Protein 6MIC (pdb70)

Foldseek 3Di:
DDWDKAADPPPGDIGTDPVVDPDDDDDWDWDDDPRKIKGDKDKDKDAFDADQAWDKDFFDDDPPPWDKDKDKAFDFFFQQQAQWAPPDPPDIGRQAHQFQVRDHDHTFAWDDKDWDWDDDPRMITIWMKTFGDADGAHCDDCCHGRIRTSGNRTMIMMIMMIID

Nearest PDB structures (foldseek):
  6mic-assembly1_A  TM=1.006E+00  e=2.825E-31  Vibrio cholerae O395
  7w65-assembly1_A  TM=9.984E-01  e=8.089E-29  Vibrio cholerae
  4qs4-assembly1_A  TM=6.597E-01  e=7.216E-07  Escherichia coli
  5ax6-assembly1_A  TM=6.374E-01  e=2.912E-07  Escherichia coli
  5ypz-assembly1_A  TM=6.129E-01  e=1.900E-07  Escherichia coli

B-factor: mean 28.66, std 24.0, range [7.14, 141.3]

Secondary structure (DSSP, 8-state):
---EEEEETTTTEEEEE-TTSS----SS--EEETTEEE---EEEEE-PPTTS--EEEEPPP--TT-EEEEEEEEEEE-TTTTSEE---SS--EE---B-TTS-B-SPPPEEEEEEEEEEETTEEEEEEEEEE-SSSS-SSSSEETTEEES-SSEEEEEEEEEE-

Sequence (164 aa):
SCLSVRYDTVGNKTELDLKQIDVVSAKGLSFESDGKTKTPVVSTYETFQDGGRAKTINAIECPTGLNNRFAAVVSSFSTAGQNANFSSESAKDSQGTTQKDGSKGPHALLSGISLNWTLTNKVWDVTASIGIESGILPTSGIDSGSLLRNPKSLSFIAFQWCEN

Radius of gyration: 22.28 Å; Cα contacts (8 Å, |Δi|>4): 374; chains: 1; bou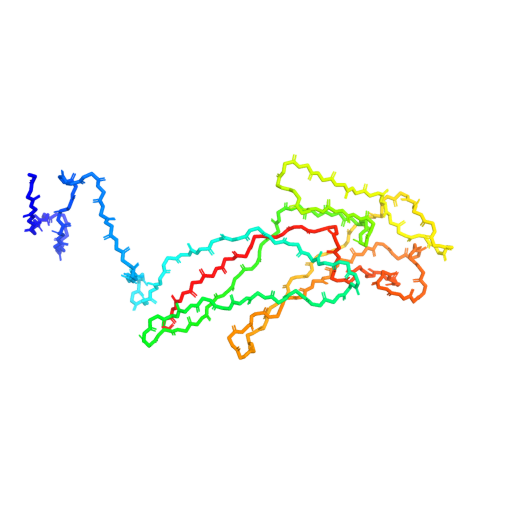nding box: 35×41×67 Å

Structure (mmCIF, N/CA/C/O backbone):
data_6MIC
#
_entry.id   6MIC
#
_cell.length_a   63.290
_cell.length_b   63.290
_cell.length_c   236.291
_cell.angle_alpha   90.00
_cell.angle_beta   90.00
_cell.angle_gamma   120.00
#
_symmetry.space_group_name_H-M   'H 3 2'
#
loop_
_entity.id
_entity.type
_entity.pdbx_description
1 polymer 'Toxin co-regulated pilus biosynthesis protein B'
2 non-polymer (4S)-2-METHYL-2,4-PENTANEDIOL
3 non-polymer GLYCEROL
4 water water
#
loop_
_atom_site.group_PDB
_atom_site.id
_atom_site.type_symbol
_atom_site.label_atom_id
_atom_site.label_alt_id
_atom_site.label_comp_id
_atom_site.label_asym_id
_atom_site.label_entity_id
_atom_site.label_seq_id
_atom_site.pdbx_PDB_ins_code
_atom_site.Cartn_x
_atom_site.Cartn_y
_atom_site.Cartn_z
_atom_site.occupancy
_atom_site.B_iso_or_equiv
_atom_site.auth_seq_id
_atom_site.auth_comp_id
_atom_site.auth_asym_id
_atom_site.auth_atom_id
_atom_site.pdbx_PDB_model_num
ATOM 1 N N . SER A 1 22 ? 43.845 -14.463 -29.597 1.00 84.27 260 SER A N 1
ATOM 2 C CA . SER A 1 22 ? 43.627 -15.374 -28.478 1.00 85.88 260 SER A CA 1
ATOM 3 C C . SER A 1 22 ? 42.770 -16.572 -28.897 1.00 90.27 260 SER A C 1
ATOM 4 O O . SER A 1 22 ? 43.229 -17.715 -28.862 1.00 93.51 260 SER A O 1
ATOM 11 N N . CYS A 1 23 ? 41.522 -16.301 -29.282 1.00 88.24 261 CYS A N 1
ATOM 12 C CA . CYS A 1 23 ? 40.608 -17.333 -29.766 1.00 90.37 261 CYS A CA 1
ATOM 13 C C . CYS A 1 23 ? 40.238 -18.329 -28.670 1.00 89.28 261 CYS A C 1
ATOM 14 O O . CYS A 1 23 ? 40.759 -18.260 -27.552 1.00 89.15 261 CYS A O 1
ATOM 22 N N . LEU A 1 24 ? 39.340 -19.259 -28.989 1.00 82.04 262 LEU A N 1
ATOM 23 C CA . LEU A 1 24 ? 38.836 -20.232 -28.028 1.00 70.77 262 LEU A CA 1
ATOM 24 C C . LEU A 1 24 ? 38.256 -21.405 -28.802 1.00 69.88 262 LEU A C 1
ATOM 25 O O . LEU A 1 24 ? 38.029 -21.322 -30.010 1.00 79.15 262 LEU A O 1
ATOM 41 N N . SER A 1 25 ? 38.001 -22.500 -28.090 1.00 62.99 263 SER A N 1
ATOM 42 C CA . SER A 1 25 ? 37.482 -23.699 -28.733 1.00 65.75 263 SER A CA 1
ATOM 43 C C . SER A 1 25 ? 36.953 -24.661 -27.679 1.00 64.57 263 SER A C 1
ATOM 44 O O . SER A 1 25 ? 37.203 -24.510 -26.480 1.00 65.60 263 SER A O 1
ATOM 52 N N . VAL A 1 26 ? 36.223 -25.666 -28.155 1.00 53.08 264 VAL A N 1
ATOM 53 C CA . VAL A 1 26 ? 35.662 -26.721 -27.318 1.00 52.92 264 VAL A CA 1
ATOM 54 C C . VAL A 1 26 ? 36.561 -27.946 -27.449 1.00 60.70 264 VAL A C 1
ATOM 55 O O . VAL A 1 26 ? 36.576 -28.606 -28.493 1.00 59.69 264 VAL A O 1
ATOM 68 N N . ARG A 1 27 ? 37.308 -28.262 -26.395 1.00 68.29 265 ARG A N 1
ATOM 69 C CA . ARG A 1 27 ? 38.208 -29.405 -26.402 1.00 59.69 265 ARG A CA 1
ATOM 70 C C . ARG A 1 27 ? 37.556 -30.584 -25.680 1.00 63.12 265 ARG A C 1
ATOM 71 O O . ARG A 1 27 ? 36.454 -30.482 -25.137 1.00 65.72 265 ARG A O 1
ATOM 92 N N . TYR A 1 28 ? 38.247 -31.724 -25.683 1.00 71.34 266 TYR A N 1
ATOM 93 C CA . TYR A 1 28 ? 37.731 -32.941 -25.064 1.00 75.54 266 TYR A CA 1
ATOM 94 C C . TYR A 1 28 ? 38.890 -33.765 -24.523 1.00 77.81 266 TYR A C 1
ATOM 95 O O . TYR A 1 28 ? 39.862 -34.010 -25.243 1.00 82.17 266 TYR A O 1
ATOM 113 N N . ASP A 1 29 ? 38.780 -34.197 -23.269 1.00 83.57 267 ASP A N 1
ATOM 114 C CA . ASP A 1 29 ? 39.804 -35.016 -22.637 1.00 94.68 267 ASP A CA 1
ATOM 115 C C . ASP A 1 29 ? 39.340 -36.462 -22.526 1.00 98.26 267 ASP A C 1
ATOM 116 O O . ASP A 1 29 ? 38.159 -36.744 -22.298 1.00 93.37 267 ASP A O 1
ATOM 125 N N . THR A 1 30 ? 40.300 -37.377 -22.682 1.00 99.93 268 THR A N 1
ATOM 126 C CA . THR A 1 30 ? 40.014 -38.805 -22.632 1.00 97.48 268 THR A CA 1
ATOM 127 C C . THR A 1 30 ? 39.738 -39.294 -21.216 1.00 90.91 268 THR A C 1
ATOM 128 O O . THR A 1 30 ? 39.084 -40.329 -21.047 1.00 85.37 268 THR A O 1
ATOM 139 N N . VAL A 1 31 ? 40.219 -38.579 -20.199 1.00 83.67 269 VAL A N 1
ATOM 140 C CA . VAL A 1 31 ? 39.986 -38.962 -18.811 1.00 87.69 269 VAL A CA 1
ATOM 141 C C . VAL A 1 31 ? 38.502 -38.803 -18.513 1.00 94.77 269 VAL A C 1
ATOM 142 O O . VAL A 1 31 ? 38.037 -37.707 -18.180 1.00 91.21 269 VAL A O 1
ATOM 155 N N . GLY A 1 32 ? 37.753 -39.897 -18.632 1.00 109.48 270 GLY A N 1
ATOM 156 C CA . GLY A 1 32 ? 36.318 -39.868 -18.429 1.00 109.36 270 GLY A CA 1
ATOM 157 C C . GLY A 1 32 ? 35.564 -39.804 -19.740 1.00 109.08 270 GLY A C 1
ATOM 158 O O . GLY A 1 32 ? 35.966 -40.431 -20.725 1.00 113.30 270 GLY A O 1
ATOM 162 N N . ASN A 1 33 ? 34.466 -39.059 -19.767 1.00 107.43 271 ASN A N 1
ATOM 163 C CA . ASN A 1 33 ? 33.690 -38.874 -20.987 1.00 111.04 271 ASN A CA 1
ATOM 164 C C . ASN A 1 33 ? 32.930 -37.554 -20.882 1.00 111.30 271 ASN A C 1
ATOM 165 O O . ASN A 1 33 ? 31.701 -37.504 -20.874 1.00 116.20 271 ASN A O 1
ATOM 176 N N . LYS A 1 34 ? 33.676 -36.451 -20.805 1.00 93.11 272 LYS A N 1
ATOM 177 C CA . LYS A 1 34 ? 33.080 -35.136 -20.636 1.00 83.33 272 LYS A CA 1
ATOM 178 C C . LYS A 1 34 ? 33.823 -34.120 -21.494 1.00 62.67 272 LYS A C 1
ATOM 179 O O . LYS A 1 34 ? 35.038 -34.222 -21.690 1.00 56.24 272 LYS A O 1
ATOM 198 N N . THR A 1 35 ? 33.076 -33.157 -22.027 1.00 47.90 273 THR A N 1
ATOM 199 C CA . THR A 1 35 ? 33.623 -32.103 -22.867 1.00 43.35 273 THR A CA 1
ATOM 200 C C . THR A 1 35 ? 33.972 -30.872 -22.031 1.00 38.60 273 THR A C 1
ATOM 201 O O . THR A 1 35 ? 33.597 -30.751 -20.864 1.00 37.84 273 THR A O 1
ATOM 212 N N . GLU A 1 36 ? 34.67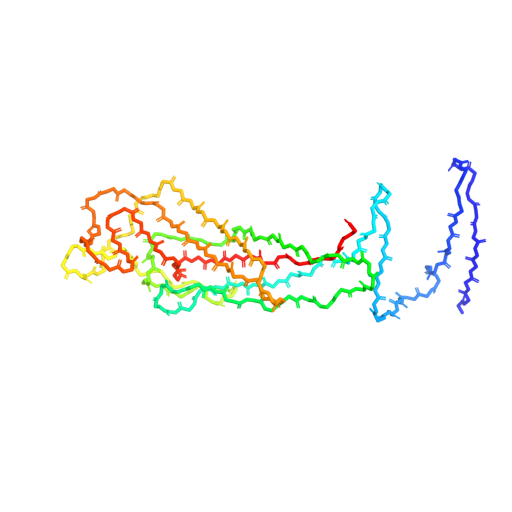5 -29.931 -22.657 1.00 45.64 274 GLU A N 1
ATOM 213 C CA . GLU A 1 36 ? 35.147 -28.759 -21.935 1.00 54.36 274 GLU A CA 1
ATOM 214 C C . GLU A 1 36 ? 35.321 -27.589 -22.892 1.00 45.09 274 GLU A C 1
ATOM 215 O O . GLU A 1 36 ? 35.895 -27.742 -23.972 1.00 40.99 274 GLU A O 1
ATOM 227 N N . LEU A 1 37 ? 34.845 -26.418 -22.476 1.00 44.68 275 LEU A N 1
ATOM 228 C CA . LEU A 1 37 ? 34.982 -25.193 -23.256 1.00 42.41 275 LEU A CA 1
ATOM 229 C C . LEU A 1 37 ? 36.173 -24.414 -22.716 1.00 42.96 275 LEU A C 1
ATOM 230 O O . LEU A 1 37 ? 36.118 -23.868 -21.608 1.00 37.28 275 LEU A O 1
ATOM 246 N N . ASP A 1 38 ? 37.241 -24.344 -23.506 1.00 45.61 276 ASP A N 1
ATOM 247 C CA . ASP A 1 38 ? 38.492 -23.743 -23.068 1.00 46.31 276 ASP A CA 1
ATOM 248 C C . ASP A 1 38 ? 38.452 -22.242 -23.328 1.00 50.79 276 ASP A C 1
ATOM 249 O O . ASP A 1 38 ? 38.328 -21.807 -24.478 1.00 55.08 276 ASP A O 1
ATOM 258 N N . LEU A 1 39 ? 38.550 -21.456 -22.257 1.00 40.09 277 LEU A N 1
ATOM 259 C CA . LEU A 1 39 ? 38.623 -20.004 -22.347 1.00 39.43 277 LEU A CA 1
ATOM 260 C C . LEU A 1 39 ? 39.909 -19.479 -21.728 1.00 36.48 277 LEU A C 1
ATOM 261 O O . LEU A 1 39 ? 40.068 -18.260 -21.589 1.00 40.28 277 LEU A O 1
ATOM 277 N N . LYS A 1 40 ? 40.833 -20.375 -21.365 1.00 28.94 278 LYS A N 1
ATOM 278 C CA . LYS A 1 40 ? 42.042 -20.030 -20.639 1.00 34.65 278 LYS A CA 1
ATOM 279 C C . LYS A 1 40 ? 43.034 -19.254 -21.492 1.00 44.64 278 LYS A C 1
ATOM 280 O O . LYS A 1 40 ? 44.014 -18.734 -20.948 1.00 45.14 278 LYS A O 1
ATOM 299 N N . GLN A 1 41 ? 42.808 -19.174 -22.804 1.00 59.72 279 GLN A N 1
ATOM 300 C CA . GLN A 1 41 ? 43.652 -18.343 -23.651 1.00 68.59 279 G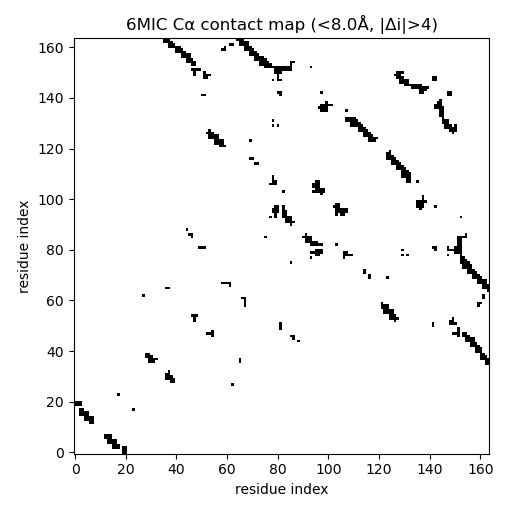LN A CA 1
ATOM 301 C C . GLN A 1 41 ? 43.362 -16.861 -23.437 1.00 63.78 279 GLN A C 1
ATOM 302 O O . GLN A 1 41 ? 44.247 -16.023 -23.647 1.00 58.55 279 GLN A O 1
ATOM 316 N N . ILE A 1 42 ? 42.135 -16.518 -23.009 1.00 54.21 280 ILE A N 1
ATOM 317 C CA . ILE A 1 42 ? 41.767 -15.150 -22.649 1.00 42.43 280 ILE A CA 1
ATOM 318 C C . ILE A 1 42 ? 42.020 -14.945 -21.157 1.00 47.84 280 ILE A C 1
ATOM 319 O O . ILE A 1 42 ? 41.814 -15.858 -20.351 1.00 55.72 280 ILE A O 1
ATOM 335 N N . ASP A 1 43 ? 42.468 -13.740 -20.778 1.00 35.57 281 ASP A N 1
ATOM 336 C CA . ASP A 1 43 ? 42.898 -13.504 -19.399 1.00 39.01 281 ASP A CA 1
ATOM 337 C C . ASP A 1 43 ? 41.726 -13.340 -18.432 1.00 37.85 281 ASP A C 1
ATOM 338 O O . ASP A 1 43 ? 41.835 -13.738 -17.264 1.00 31.58 281 ASP A O 1
ATOM 347 N N . VAL A 1 44 ? 40.625 -12.734 -18.872 1.00 34.21 282 VAL A N 1
ATOM 348 C CA . VAL A 1 44 ? 39.444 -12.544 -18.035 1.00 27.26 282 VAL A CA 1
ATOM 349 C C . VAL A 1 44 ? 38.209 -12.835 -18.873 1.00 31.62 282 VAL A C 1
ATOM 350 O O . VAL A 1 44 ? 38.132 -12.445 -20.042 1.00 34.44 282 VAL A O 1
ATOM 363 N N . VAL A 1 45 ? 37.246 -13.528 -18.267 1.00 25.45 283 VAL A N 1
ATOM 364 C CA . VAL A 1 45 ? 35.913 -13.727 -18.821 1.00 25.43 283 VAL A CA 1
ATOM 365 C C . VAL A 1 45 ? 34.981 -12.839 -18.008 1.00 24.60 283 VAL A C 1
ATOM 366 O O . VAL A 1 45 ? 34.906 -12.974 -16.781 1.00 21.28 283 VAL A O 1
ATOM 379 N N . SER A 1 46 ? 34.304 -11.902 -18.670 1.00 25.34 284 SER A N 1
ATOM 380 C CA . SER A 1 46 ? 33.464 -10.917 -18.003 1.00 25.48 284 SER A CA 1
ATOM 381 C C . SER A 1 46 ? 32.006 -11.171 -18.365 1.00 30.67 284 SER A C 1
ATOM 382 O O . SER A 1 46 ? 31.625 -11.044 -19.531 1.00 30.47 284 SER A O 1
ATOM 390 N N . ALA A 1 47 ? 31.195 -11.512 -17.372 1.00 22.76 285 ALA A N 1
ATOM 391 C CA . ALA A 1 47 ? 29.779 -11.756 -17.575 1.00 19.69 285 ALA A CA 1
ATOM 392 C C . ALA A 1 47 ? 28.952 -10.762 -16.776 1.00 16.48 285 ALA A C 1
ATOM 393 O O . ALA A 1 47 ? 29.443 -10.030 -15.909 1.00 17.89 285 ALA A O 1
ATOM 400 N N . LYS A 1 48 ? 27.665 -10.717 -17.117 1.00 23.04 286 LYS A N 1
ATOM 401 C CA . LYS A 1 48 ? 26.673 -10.033 -16.303 1.00 19.48 286 LYS A CA 1
ATOM 402 C C . LYS A 1 48 ? 26.125 -11.066 -15.323 1.00 23.36 286 LYS A C 1
ATOM 403 O O . LYS A 1 48 ? 26.807 -11.391 -14.350 1.00 18.71 286 LYS A O 1
ATOM 422 N N . GLY A 1 49 ? 24.936 -11.621 -15.557 1.00 19.93 287 GLY A N 1
ATOM 423 C CA . GLY A 1 49 ? 24.456 -12.718 -14.721 1.00 18.87 287 GLY A CA 1
ATOM 424 C C . GLY A 1 49 ? 25.219 -13.989 -15.040 1.00 18.94 287 GLY A C 1
ATOM 425 O O . GLY A 1 49 ? 25.718 -14.167 -16.139 1.00 18.45 287 GLY A O 1
ATOM 429 N N . LEU A 1 50 ? 25.351 -14.854 -14.040 1.00 14.44 288 LEU A N 1
ATOM 430 C CA . LEU A 1 50 ? 26.081 -16.109 -14.191 1.00 15.90 288 LEU A CA 1
ATOM 431 C C . LEU A 1 50 ? 25.405 -17.181 -13.355 1.00 12.51 288 LEU A C 1
ATOM 432 O O . LEU A 1 50 ? 25.135 -16.980 -12.164 1.00 13.35 288 LEU A O 1
ATOM 448 N N . SER A 1 51 ? 25.161 -18.337 -13.971 1.00 14.76 289 SER A N 1
ATOM 449 C CA . SER A 1 51 ? 24.715 -19.513 -13.242 1.00 12.27 289 SER A CA 1
ATOM 450 C C . SER A 1 51 ? 25.529 -20.725 -13.669 1.00 12.84 289 SER A C 1
ATOM 451 O O . SER A 1 51 ? 26.097 -20.773 -14.764 1.00 13.90 289 SER A O 1
ATOM 459 N N . PHE A 1 52 ? 25.593 -21.697 -12.778 1.00 14.03 290 PHE A N 1
ATOM 460 C CA . PHE A 1 52 ? 26.350 -22.907 -13.041 1.00 12.77 290 PHE A CA 1
ATOM 461 C C . PHE A 1 52 ? 25.646 -24.025 -12.308 1.00 15.13 290 PHE A C 1
ATOM 462 O O . PHE A 1 52 ? 24.731 -23.799 -11.509 1.00 14.65 290 PHE A O 1
ATOM 479 N N . GLU A 1 53 ? 26.054 -25.257 -12.589 1.00 14.81 291 GLU A N 1
ATOM 480 C CA . GLU A 1 53 ? 25.426 -26.396 -11.950 1.00 15.08 291 GLU A CA 1
ATOM 481 C C . GLU A 1 53 ? 26.383 -27.057 -10.977 1.00 16.54 291 GLU A C 1
ATOM 482 O O . GLU A 1 53 ? 27.595 -27.128 -11.216 1.00 16.47 291 GLU A O 1
ATOM 494 N N . SER A 1 54 ? 25.811 -27.544 -9.897 1.00 16.49 292 SER A N 1
ATOM 495 C CA . SER A 1 54 ? 26.534 -28.249 -8.854 1.00 16.05 292 SER A CA 1
ATOM 496 C C . SER A 1 54 ? 25.666 -29.445 -8.513 1.00 20.88 292 SER A C 1
ATOM 497 O O . SER A 1 54 ? 24.579 -29.271 -7.956 1.00 19.10 292 SER A O 1
ATOM 505 N N . ASP A 1 55 ? 26.115 -30.636 -8.918 1.00 23.59 293 ASP A N 1
ATOM 506 C CA . ASP A 1 55 ? 25.414 -31.889 -8.624 1.00 32.59 293 ASP A CA 1
ATOM 507 C C . ASP A 1 55 ? 23.927 -31.770 -8.978 1.00 29.65 293 ASP A C 1
ATOM 508 O O . ASP A 1 55 ? 23.043 -32.094 -8.183 1.00 33.24 293 ASP A O 1
ATOM 517 N N . GLY A 1 56 ? 23.650 -31.270 -10.179 1.00 26.56 294 GLY A N 1
ATOM 518 C CA . GLY A 1 56 ? 22.291 -31.185 -10.683 1.00 26.27 294 GLY A CA 1
ATOM 519 C C . GLY A 1 56 ? 21.526 -29.928 -10.305 1.00 31.61 294 GLY A C 1
ATOM 520 O O . GLY A 1 56 ? 20.522 -29.612 -10.952 1.00 36.25 294 GLY A O 1
ATOM 524 N N . LYS A 1 57 ? 21.952 -29.225 -9.256 1.00 20.48 295 LYS A N 1
ATOM 525 C CA . LYS A 1 57 ? 21.298 -27.996 -8.840 1.00 23.65 295 LYS A CA 1
ATOM 526 C C . LYS A 1 57 ? 21.900 -26.834 -9.610 1.00 19.95 295 LYS A C 1
ATOM 527 O O . LYS A 1 57 ? 23.072 -26.863 -9.981 1.00 21.99 295 LYS A O 1
ATOM 546 N N . THR A 1 58 ? 21.088 -25.832 -9.894 1.00 15.86 296 THR A N 1
ATOM 547 C CA . THR A 1 58 ? 21.557 -24.626 -10.553 1.00 14.13 296 THR A CA 1
ATOM 548 C C . THR A 1 58 ? 21.750 -23.563 -9.488 1.00 16.86 296 THR A C 1
ATOM 549 O O . THR A 1 58 ? 20.888 -23.387 -8.625 1.00 16.42 296 THR A O 1
ATOM 560 N N . LYS A 1 59 ? 22.908 -22.901 -9.518 1.00 12.56 297 LYS A N 1
ATOM 561 C CA . LYS A 1 59 ? 23.270 -21.905 -8.526 1.00 13.28 297 LYS A CA 1
ATOM 562 C C . LYS A 1 59 ? 23.805 -20.669 -9.216 1.00 11.25 297 LYS A C 1
ATOM 563 O O . LYS A 1 59 ? 24.266 -20.710 -10.359 1.00 12.41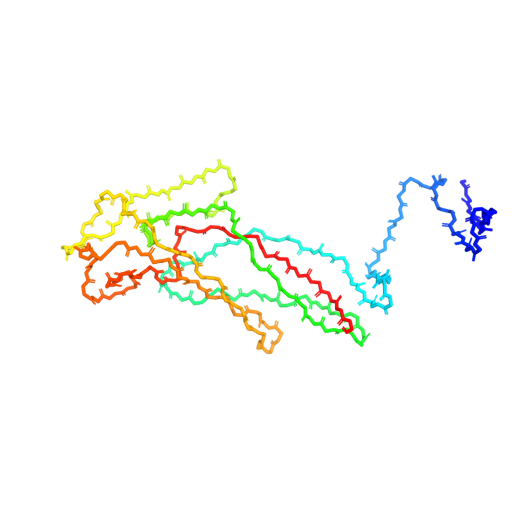 297 LYS A O 1
ATOM 582 N N . THR A 1 60 ? 23.745 -19.551 -8.490 1.00 13.29 298 THR A N 1
ATOM 583 C CA . THR A 1 60 ? 24.530 -18.391 -8.853 1.00 14.08 298 THR A CA 1
ATOM 584 C C . THR A 1 60 ? 25.656 -18.263 -7.839 1.00 10.95 298 THR A C 1
ATOM 585 O O . THR A 1 60 ? 25.617 -18.863 -6.759 1.00 11.99 298 THR A O 1
ATOM 596 N N . PRO A 1 61 ? 26.679 -17.468 -8.139 1.00 12.33 299 PRO A N 1
ATOM 597 C CA . PRO A 1 61 ? 27.828 -17.374 -7.234 1.00 11.73 299 PRO A CA 1
ATOM 598 C C . PRO A 1 61 ? 27.463 -16.772 -5.887 1.00 12.38 299 PRO A C 1
ATOM 599 O O . PRO A 1 61 ? 26.650 -15.843 -5.796 1.00 14.61 299 PRO A O 1
ATOM 610 N N . VAL A 1 62 ? 28.097 -17.260 -4.825 1.00 11.63 300 VAL A N 1
ATOM 611 C CA . VAL A 1 62 ? 27.845 -16.676 -3.522 1.00 11.39 300 VAL A CA 1
ATOM 612 C C . VAL A 1 62 ? 28.467 -15.287 -3.477 1.00 11.71 300 VAL A C 1
ATOM 613 O O . VAL A 1 62 ? 29.584 -15.053 -3.985 1.00 15.07 300 VAL A O 1
ATOM 626 N N . VAL A 1 63 ? 27.737 -14.353 -2.907 1.00 10.07 301 VAL A N 1
ATOM 627 C CA . VAL A 1 63 ? 28.200 -12.989 -2.756 1.00 9.10 301 VAL A CA 1
ATOM 628 C C . VAL A 1 63 ? 28.093 -12.615 -1.287 1.00 10.78 301 VAL A C 1
ATOM 629 O O . VAL A 1 63 ? 27.115 -12.962 -0.620 1.00 13.77 301 VAL A O 1
ATOM 642 N N . SER A 1 64 ? 29.139 -11.952 -0.785 1.00 11.28 302 SER A N 1
ATOM 643 C CA . SER A 1 64 ? 29.397 -11.733 0.630 1.00 13.02 302 SER A CA 1
ATOM 644 C C . SER A 1 64 ? 29.379 -10.248 0.963 1.00 17.09 302 SER A C 1
ATOM 645 O O . SER A 1 64 ? 29.882 -9.416 0.196 1.00 16.70 302 SER A O 1
ATOM 653 N N . THR A 1 65 ? 28.817 -9.939 2.135 1.00 13.38 303 THR A N 1
ATOM 654 C CA . THR A 1 65 ? 28.773 -8.594 2.685 1.00 12.48 303 THR A CA 1
ATOM 655 C C . THR A 1 65 ? 29.037 -8.681 4.182 1.00 13.08 303 THR A C 1
ATOM 656 O O . THR A 1 65 ? 28.476 -9.540 4.864 1.00 11.78 303 THR A O 1
ATOM 667 N N . TYR A 1 66 ? 29.841 -7.753 4.695 1.00 13.02 304 TYR A N 1
ATOM 668 C CA . TYR A 1 66 ? 30.047 -7.564 6.131 1.00 10.93 304 TYR A CA 1
ATOM 669 C C . TYR A 1 66 ? 28.895 -6.777 6.758 1.00 12.90 304 TYR A C 1
ATOM 670 O O . TYR A 1 66 ? 28.541 -5.691 6.282 1.00 14.64 304 TYR A O 1
ATOM 688 N N . GLU A 1 67 ? 28.350 -7.278 7.870 1.00 10.01 305 GLU A N 1
ATOM 689 C CA . GLU A 1 67 ? 27.117 -6.744 8.433 1.00 10.75 305 GLU A CA 1
ATOM 690 C C . GLU A 1 67 ? 27.206 -6.577 9.942 1.00 10.46 305 GLU A C 1
ATOM 691 O O . GLU A 1 67 ? 27.814 -7.391 10.643 1.00 11.10 305 GLU A O 1
ATOM 703 N N . THR A 1 68 ? 26.537 -5.530 10.440 1.00 10.28 306 THR A N 1
ATOM 704 C CA . THR A 1 68 ? 26.298 -5.304 11.854 1.00 9.76 306 THR A CA 1
ATOM 705 C C . THR A 1 68 ? 24.896 -4.755 12.023 1.00 12.32 306 THR A C 1
ATOM 706 O O . THR A 1 68 ? 24.269 -4.298 11.066 1.00 13.83 306 THR A O 1
ATOM 717 N N . PHE A 1 69 ? 24.415 -4.823 13.250 1.00 11.07 307 PHE A N 1
ATOM 718 C CA . PHE A 1 69 ? 23.135 -4.228 13.629 1.00 10.01 307 PHE A CA 1
ATOM 719 C C . PHE A 1 69 ? 23.309 -2.760 13.988 1.00 16.33 307 PHE A C 1
ATOM 720 O O . PHE A 1 69 ? 24.303 -2.358 14.597 1.00 18.19 307 PHE A O 1
ATOM 737 N N . GLN A 1 70 ? 22.294 -1.968 13.660 1.00 16.55 308 GLN A N 1
ATOM 738 C CA . GLN A 1 70 ? 22.275 -0.589 14.110 1.00 17.98 308 GLN A CA 1
ATOM 739 C C . GLN A 1 70 ? 21.764 -0.488 15.543 1.00 16.57 308 GLN A C 1
ATOM 740 O O . GLN A 1 70 ? 21.127 -1.408 16.070 1.00 17.37 308 GLN A O 1
ATOM 754 N N . ASP A 1 71 ? 22.045 0.661 16.176 1.00 21.39 309 ASP A N 1
ATOM 755 C CA . ASP A 1 71 ? 21.588 0.918 17.537 1.00 18.69 309 ASP A CA 1
ATOM 756 C C . ASP A 1 71 ? 20.094 0.680 17.662 1.00 17.17 309 ASP A C 1
ATOM 757 O O . ASP A 1 71 ? 19.326 0.957 16.743 1.00 18.65 309 ASP A O 1
ATOM 766 N N . GLY A 1 72 ? 19.664 0.241 18.835 1.00 20.09 310 GLY A N 1
ATOM 767 C CA . GLY A 1 72 ? 18.249 0.226 19.156 1.00 24.10 310 GLY A CA 1
ATOM 768 C C . GLY A 1 72 ? 17.620 -1.137 19.286 1.00 18.82 310 GLY A C 1
ATOM 769 O O . GLY A 1 72 ? 16.417 -1.211 19.565 1.00 22.12 310 GLY A O 1
ATOM 773 N N . GLY A 1 73 ? 18.363 -2.213 19.037 1.00 18.31 311 GLY A N 1
ATOM 774 C CA . GLY A 1 73 ? 17.871 -3.562 19.261 1.00 20.72 311 GLY A CA 1
ATOM 775 C C . GLY A 1 73 ? 16.847 -4.077 18.262 1.00 16.73 311 GLY A C 1
ATOM 776 O O . GLY A 1 73 ? 16.112 -5.017 18.581 1.00 20.70 311 GLY A O 1
ATOM 780 N N . ARG A 1 74 ? 16.797 -3.518 17.053 1.00 22.68 312 ARG A N 1
ATOM 781 C CA . ARG A 1 74 ? 15.828 -3.944 16.048 1.00 24.52 312 ARG A CA 1
ATOM 782 C C . ARG A 1 74 ? 16.495 -4.820 14.993 1.00 23.44 312 ARG A C 1
ATOM 783 O O . ARG A 1 74 ? 17.721 -4.864 14.861 1.00 18.39 312 ARG A O 1
ATOM 804 N N . ALA A 1 75 ? 15.654 -5.517 14.237 1.00 23.42 313 ALA A N 1
ATOM 805 C CA . ALA A 1 75 ? 16.120 -6.408 13.183 1.00 20.82 313 ALA A CA 1
ATOM 806 C C . ALA A 1 75 ? 16.922 -5.661 12.121 1.00 18.03 313 ALA A C 1
ATOM 807 O O . ALA A 1 75 ? 16.716 -4.471 11.867 1.00 21.20 313 ALA A O 1
ATOM 814 N N . LYS A 1 76 ? 17.846 -6.382 11.494 1.00 17.96 314 LYS A N 1
ATOM 815 C CA . LYS A 1 76 ? 18.675 -5.847 10.423 1.00 21.50 314 LYS A CA 1
ATOM 816 C C . LYS A 1 76 ? 18.078 -6.295 9.096 1.00 23.51 314 LYS A C 1
ATOM 817 O O . LYS A 1 76 ? 18.060 -7.497 8.811 1.00 22.30 314 LYS A O 1
ATOM 836 N N . THR A 1 77 ? 17.607 -5.339 8.284 1.00 16.33 315 THR A N 1
ATOM 837 C CA . THR A 1 77 ? 17.067 -5.654 6.964 1.00 14.23 315 THR A CA 1
ATOM 838 C C . THR A 1 77 ? 18.172 -5.578 5.916 1.00 13.51 315 THR A C 1
ATOM 839 O O . THR A 1 77 ? 18.995 -4.653 5.923 1.00 18.30 315 THR A O 1
ATOM 850 N N . ILE A 1 78 ? 18.219 -6.602 5.064 1.00 13.08 316 ILE A N 1
ATOM 851 C CA . ILE A 1 78 ? 19.179 -6.741 3.975 1.00 14.19 316 ILE A CA 1
ATOM 852 C C . ILE A 1 78 ? 18.401 -7.060 2.694 1.00 13.11 316 ILE A C 1
ATOM 853 O O . ILE A 1 78 ? 17.694 -8.076 2.625 1.00 15.00 316 ILE A O 1
ATOM 869 N N . ASN A 1 79 ? 18.524 -6.209 1.682 1.00 16.34 317 ASN A N 1
ATOM 870 C CA . ASN A 1 79 ? 17.806 -6.480 0.444 1.00 14.30 317 ASN A CA 1
ATOM 871 C C . ASN A 1 79 ? 18.265 -7.791 -0.185 1.00 12.77 317 ASN A C 1
ATOM 872 O O . ASN A 1 79 ? 19.464 -8.085 -0.247 1.00 15.44 317 ASN A O 1
ATOM 883 N N . ALA A 1 80 ? 17.310 -8.547 -0.697 1.00 13.13 318 ALA A N 1
ATOM 884 C CA . ALA A 1 80 ? 17.626 -9.782 -1.394 1.00 12.25 318 ALA A CA 1
ATOM 885 C C . ALA A 1 80 ? 18.124 -9.482 -2.800 1.00 14.81 318 ALA A C 1
ATOM 886 O O . ALA A 1 80 ? 17.591 -8.613 -3.506 1.00 15.95 318 ALA A O 1
ATOM 893 N N . ILE A 1 81 ? 19.172 -10.206 -3.205 1.00 13.85 319 ILE A N 1
ATOM 894 C CA . ILE A 1 81 ? 19.695 -10.064 -4.560 1.00 12.18 319 ILE A CA 1
ATOM 895 C C . ILE A 1 81 ? 18.627 -10.469 -5.580 1.00 13.93 319 ILE A C 1
ATOM 896 O O . ILE A 1 81 ? 17.697 -11.240 -5.292 1.00 14.67 319 ILE A O 1
ATOM 912 N N . GLU A 1 82 ? 18.779 -9.962 -6.806 1.00 14.65 320 GLU A N 1
ATOM 913 C CA . GLU A 1 82 ? 17.883 -10.357 -7.880 1.00 15.09 320 GLU A CA 1
ATOM 914 C C . GLU A 1 82 ? 18.346 -11.701 -8.426 1.00 13.60 320 GLU A C 1
ATOM 915 O O . GLU A 1 82 ? 19.545 -11.929 -8.607 1.00 23.23 320 GLU A O 1
ATOM 927 N N . CYS A 1 83 ? 17.404 -12.622 -8.591 1.00 15.45 321 CYS A N 1
ATOM 928 C CA . CYS A 1 83 ? 17.747 -13.950 -9.054 1.00 13.95 321 CYS A CA 1
ATOM 929 C C . CYS A 1 83 ? 17.309 -14.150 -10.493 1.00 14.27 321 CYS A C 1
ATOM 930 O O . CYS A 1 83 ? 16.274 -13.615 -10.906 1.00 17.86 321 CYS A O 1
ATOM 937 N N . PRO A 1 84 ? 18.052 -14.944 -11.259 1.00 15.42 322 PRO A N 1
ATOM 938 C CA . PRO A 1 84 ? 17.577 -15.324 -12.593 1.00 17.99 322 PRO A CA 1
ATOM 939 C C . PRO A 1 84 ? 16.254 -16.065 -12.515 1.00 14.56 322 PRO A C 1
ATOM 940 O O . PRO A 1 84 ? 15.872 -16.614 -11.479 1.00 14.42 322 PRO A O 1
ATOM 951 N N . THR A 1 85 ? 15.569 -16.100 -13.656 1.00 16.14 323 THR A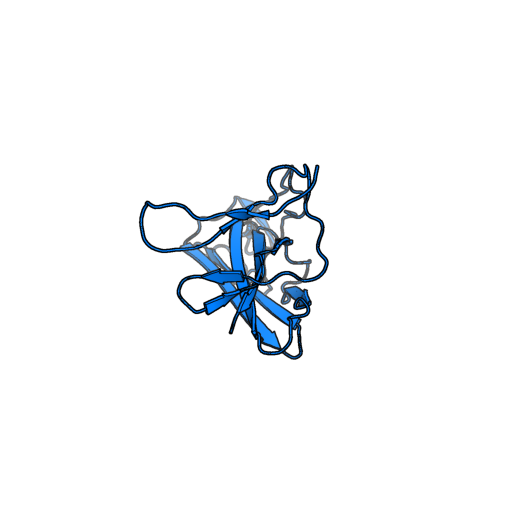 N 1
ATOM 952 C CA . THR A 1 85 ? 14.300 -16.802 -13.749 1.00 17.15 323 THR A CA 1
ATOM 953 C C . THR A 1 85 ? 14.443 -18.241 -13.294 1.00 15.04 323 THR A C 1
ATOM 954 O O . THR A 1 85 ? 15.390 -18.936 -13.677 1.00 17.38 323 THR A O 1
ATOM 965 N N . GLY A 1 86 ? 13.508 -18.687 -12.445 1.00 14.00 324 GLY A N 1
ATOM 966 C CA . GLY A 1 86 ? 13.506 -20.053 -11.995 1.00 14.30 324 GLY A CA 1
ATOM 967 C C . GLY A 1 86 ? 14.275 -20.312 -10.718 1.00 9.98 324 GLY A C 1
ATOM 968 O O . GLY A 1 86 ? 14.150 -21.407 -10.151 1.00 12.65 324 GLY A O 1
ATOM 972 N N . LEU A 1 87 ? 15.079 -19.357 -10.244 1.00 11.11 325 LEU A N 1
ATOM 973 C CA . LEU A 1 87 ? 15.891 -19.587 -9.067 1.00 10.56 325 LEU A CA 1
ATOM 974 C C . LEU A 1 87 ? 15.342 -18.803 -7.881 1.00 12.90 325 LEU A C 1
ATOM 975 O O . LEU A 1 87 ? 14.701 -17.756 -8.034 1.00 16.50 325 LEU A O 1
ATOM 991 N N . ASN A 1 88 ? 15.561 -19.370 -6.708 1.00 11.45 326 ASN A N 1
ATOM 992 C CA . ASN A 1 88 ? 15.079 -18.840 -5.442 1.00 13.04 326 ASN A CA 1
ATOM 993 C C . ASN A 1 88 ? 16.215 -18.195 -4.659 1.00 10.99 326 ASN A C 1
ATOM 994 O O . ASN A 1 88 ? 17.370 -18.620 -4.741 1.00 11.30 326 ASN A O 1
ATOM 1005 N N . ASN A 1 89 ? 15.863 -17.207 -3.857 1.00 11.33 327 ASN A N 1
ATOM 1006 C CA . ASN A 1 89 ? 16.830 -16.532 -3.001 1.00 11.10 327 ASN A CA 1
ATOM 1007 C C . ASN A 1 89 ? 17.242 -17.412 -1.831 1.00 11.00 327 ASN A C 1
ATOM 1008 O O . ASN A 1 89 ? 16.401 -17.999 -1.132 1.00 11.87 327 ASN A O 1
ATOM 1019 N N . ARG A 1 90 ? 18.552 -17.436 -1.569 1.00 9.60 328 ARG A N 1
ATOM 1020 C CA . ARG A 1 90 ? 19.111 -18.087 -0.392 1.00 9.22 328 ARG A CA 1
ATOM 1021 C C . ARG A 1 90 ? 20.022 -17.142 0.383 1.00 9.46 328 ARG A C 1
ATOM 1022 O O . ARG A 1 90 ? 20.550 -16.170 -0.156 1.00 10.13 328 ARG A O 1
ATOM 1043 N N . PHE A 1 91 ? 20.225 -17.469 1.661 1.00 10.31 329 PHE A N 1
ATOM 1044 C CA . PHE A 1 91 ? 20.948 -16.612 2.592 1.00 9.46 329 PHE A CA 1
ATOM 1045 C C . PHE A 1 91 ? 21.602 -17.455 3.669 1.00 9.64 329 PHE A C 1
ATOM 1046 O O . PHE A 1 91 ? 21.067 -18.488 4.090 1.00 11.49 329 PHE A O 1
ATOM 1063 N N . ALA A 1 92 ? 22.782 -17.018 4.102 1.00 9.92 330 ALA A N 1
ATOM 1064 C CA . ALA A 1 92 ? 23.402 -17.615 5.286 1.00 12.09 330 ALA A CA 1
ATOM 1065 C C . ALA A 1 92 ? 24.207 -16.541 5.972 1.00 12.42 330 ALA A C 1
ATOM 1066 O O . ALA A 1 92 ? 24.933 -15.797 5.311 1.00 13.25 330 ALA A O 1
ATOM 1073 N N . ALA A 1 93 ? 24.080 -16.446 7.282 1.00 10.69 331 ALA A N 1
ATOM 1074 C CA . ALA A 1 93 ? 24.889 -15.543 8.091 1.00 10.20 331 ALA A CA 1
ATOM 1075 C C . ALA A 1 93 ? 25.834 -16.377 8.947 1.00 10.65 331 ALA A C 1
ATOM 1076 O O . ALA A 1 93 ? 25.437 -17.380 9.527 1.00 12.01 331 ALA A O 1
ATOM 1083 N N . VAL A 1 94 ? 27.069 -15.923 9.058 1.00 9.52 332 VAL A N 1
ATOM 1084 C CA . VAL A 1 94 ? 28.112 -16.617 9.795 1.00 8.75 332 VAL A CA 1
ATOM 1085 C C . VAL A 1 94 ? 28.835 -15.625 10.685 1.00 9.18 332 VAL A C 1
ATOM 1086 O O . VAL A 1 94 ? 29.012 -14.455 10.338 1.00 9.08 332 VAL A O 1
ATOM 1099 N N . VAL A 1 95 ? 29.283 -16.115 11.839 1.00 8.47 333 VAL A N 1
ATOM 1100 C CA . VAL A 1 95 ? 29.907 -15.270 12.851 1.00 7.95 333 VAL A CA 1
ATOM 1101 C C . VAL A 1 95 ? 31.317 -14.869 12.447 1.00 8.57 333 VAL A C 1
ATOM 1102 O O . VAL A 1 95 ? 32.143 -15.705 12.073 1.00 9.47 333 VAL A O 1
ATOM 1115 N N . SER A 1 96 ? 31.623 -13.576 12.604 1.00 7.85 334 SER A N 1
ATOM 1116 C CA . SER A 1 96 ? 32.974 -13.056 12.411 1.00 7.82 334 SER A CA 1
ATOM 1117 C C . SER A 1 96 ? 33.569 -12.611 13.739 1.00 9.85 334 SER A C 1
ATOM 1118 O O . SER A 1 96 ? 34.508 -13.246 14.216 1.00 10.77 334 SER A O 1
ATOM 1126 N N . SER A 1 97 ? 33.078 -11.529 14.342 1.00 8.19 335 SER A N 1
ATOM 1127 C CA . SER A 1 97 ? 33.461 -11.089 15.680 1.00 8.19 335 SER A CA 1
ATOM 1128 C C . SER A 1 97 ? 32.247 -10.997 16.594 1.00 9.15 335 SER A C 1
ATOM 1129 O O . SER A 1 97 ? 31.130 -10.760 16.139 1.00 8.33 335 SER A O 1
ATOM 1137 N N . PHE A 1 98 ? 32.469 -11.144 17.898 1.00 9.26 336 PHE A N 1
ATOM 1138 C CA . PHE A 1 98 ? 31.381 -10.993 18.859 1.00 9.24 336 PHE A CA 1
ATOM 1139 C C . PHE A 1 98 ? 31.925 -10.722 20.241 1.00 10.40 336 PHE A C 1
ATOM 1140 O O . PHE A 1 98 ? 33.047 -11.091 20.558 1.00 10.33 336 PHE A O 1
ATOM 1157 N N . SER A 1 99 ? 31.119 -10.068 21.055 1.00 8.87 337 SER A N 1
ATOM 1158 C CA . SER A 1 99 ? 31.417 -9.951 22.477 1.00 9.81 337 SER A CA 1
ATOM 1159 C C . SER A 1 99 ? 30.094 -9.865 23.211 1.00 10.19 337 SER A C 1
ATOM 1160 O O . SER A 1 99 ? 29.023 -9.810 22.602 1.00 9.65 337 SER A O 1
ATOM 1168 N N . THR A 1 100 ? 30.170 -9.834 24.540 1.00 9.59 338 THR A N 1
ATOM 1169 C CA . THR A 1 100 ? 28.996 -9.690 25.395 1.00 9.01 338 THR A CA 1
ATOM 1170 C C . THR A 1 100 ? 28.693 -8.237 25.755 1.00 9.23 338 THR A C 1
ATOM 1171 O O . THR A 1 100 ? 27.965 -7.985 26.729 1.00 11.47 338 THR A O 1
ATOM 1182 N N . ALA A 1 101 ? 29.185 -7.275 24.967 1.00 10.07 339 ALA A N 1
ATOM 1183 C CA . ALA A 1 101 ? 28.910 -5.884 25.288 1.00 11.54 339 ALA A CA 1
ATOM 1184 C C . ALA A 1 101 ? 27.498 -5.458 24.909 1.00 11.71 339 ALA A C 1
ATOM 1185 O O . ALA A 1 101 ? 27.009 -4.451 25.439 1.00 12.34 339 ALA A O 1
ATOM 1192 N N . GLY A 1 102 ? 26.821 -6.177 24.019 1.00 10.13 340 GLY A N 1
ATOM 1193 C CA . GLY A 1 102 ? 25.439 -5.849 23.683 1.00 11.57 340 GLY A CA 1
ATOM 1194 C C . GLY A 1 102 ? 25.321 -4.564 22.907 1.00 10.50 340 GLY A C 1
ATOM 1195 O O . GLY A 1 102 ? 25.890 -4.425 21.822 1.00 11.42 340 GLY A O 1
ATOM 1199 N N . GLN A 1 103 ? 24.594 -3.596 23.450 1.00 11.71 341 GLN A N 1
ATOM 1200 C CA . GLN A 1 103 ? 24.501 -2.273 22.840 1.00 13.15 341 GLN A CA 1
ATOM 1201 C C . GLN A 1 103 ? 25.777 -1.448 22.972 1.00 12.72 341 GLN A C 1
ATOM 1202 O O . GLN A 1 103 ? 25.925 -0.441 22.274 1.00 15.14 34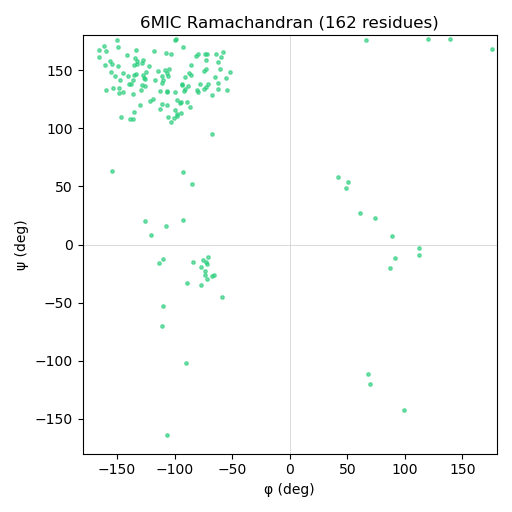1 GLN A O 1
ATOM 1216 N N . ASN A 1 104 ? 26.682 -1.826 23.875 1.00 11.95 342 ASN A N 1
ATOM 1217 C CA . ASN A 1 104 ? 27.825 -0.981 24.241 1.00 12.48 342 ASN A CA 1
ATOM 1218 C C . ASN A 1 104 ? 29.036 -1.321 23.377 1.00 24.12 342 ASN A C 1
ATOM 1219 O O . ASN A 1 104 ? 30.094 -1.721 23.854 1.00 49.79 342 ASN A O 1
ATOM 1230 N N . ALA A 1 105 ? 28.857 -1.111 22.081 1.00 27.24 343 ALA A N 1
ATOM 1231 C CA . ALA A 1 105 ? 29.831 -1.598 21.124 1.00 14.28 343 ALA A CA 1
ATOM 1232 C C . ALA A 1 105 ? 29.595 -0.939 19.787 1.00 11.52 343 ALA A C 1
ATOM 1233 O O . ALA A 1 105 ? 28.505 -0.421 19.504 1.00 13.34 343 ALA A O 1
ATOM 1240 N N . ASN A 1 106 ? 30.632 -0.999 18.942 1.00 10.50 344 ASN A N 1
ATOM 1241 C CA . ASN A 1 106 ? 30.532 -0.664 17.526 1.00 9.62 344 ASN A CA 1
ATOM 1242 C C . ASN A 1 106 ? 31.515 -1.582 16.822 1.00 10.46 344 ASN A C 1
ATOM 1243 O O . ASN A 1 106 ? 32.741 -1.438 16.982 1.00 11.65 344 ASN A O 1
ATOM 1254 N N . PHE A 1 107 ? 30.970 -2.536 16.069 1.00 9.51 345 PHE A N 1
ATOM 1255 C CA . PHE A 1 107 ? 31.746 -3.523 15.330 1.00 10.72 345 PHE A CA 1
ATOM 1256 C C . PHE A 1 107 ? 31.706 -3.253 13.831 1.00 10.00 345 PHE A C 1
ATOM 1257 O O . PHE A 1 107 ? 32.029 -4.134 13.027 1.00 10.45 345 PHE A O 1
ATOM 1274 N N . SER A 1 108 ? 31.292 -2.049 13.433 1.00 10.41 346 SER A N 1
ATOM 1275 C CA . SER A 1 108 ? 31.047 -1.784 12.022 1.00 10.15 346 SER A CA 1
ATOM 1276 C C . SER A 1 108 ? 32.313 -1.606 11.187 1.00 11.29 346 SER A C 1
ATOM 1277 O O . SER A 1 108 ? 32.217 -1.682 9.962 1.00 12.08 346 SER A O 1
ATOM 1285 N N . SER A 1 109 ? 33.484 -1.430 11.799 1.00 11.06 347 SER A N 1
ATOM 1286 C CA . SER A 1 109 ? 34.753 -1.449 11.066 1.00 10.15 347 SER A CA 1
ATOM 1287 C C . SER A 1 109 ? 35.317 -2.855 10.954 1.00 11.90 347 SER A C 1
ATOM 1288 O O . SER A 1 109 ? 35.332 -3.621 11.931 1.00 10.58 347 SER A O 1
ATOM 1296 N N . GLU A 1 110 ? 35.797 -3.182 9.749 1.00 11.01 348 GLU A N 1
ATOM 1297 C CA . GLU A 1 110 ? 36.463 -4.454 9.524 1.00 11.50 348 GLU A CA 1
ATOM 1298 C C . GLU A 1 110 ? 37.847 -4.503 10.142 1.00 10.75 348 GLU A C 1
ATOM 1299 O O . GLU A 1 110 ? 38.385 -5.608 10.298 1.00 12.59 348 GLU A O 1
ATOM 1311 N N . SER A 1 111 ? 38.431 -3.366 10.530 1.00 10.49 349 SER A N 1
ATOM 1312 C CA . SER A 1 111 ? 39.811 -3.343 10.989 1.00 11.09 349 SER A CA 1
ATOM 1313 C C . SER A 1 111 ? 39.982 -3.081 12.478 1.00 12.25 349 SER A C 1
ATOM 1314 O O . SER A 1 111 ? 41.097 -3.276 12.997 1.00 13.81 349 SER A O 1
ATOM 1322 N N . ALA A 1 112 ? 38.935 -2.647 13.192 1.00 11.74 350 ALA A N 1
ATOM 1323 C CA . ALA A 1 112 ? 39.034 -2.400 14.621 1.00 10.78 350 ALA A CA 1
ATOM 1324 C C . ALA A 1 112 ? 37.642 -2.558 15.218 1.00 12.55 350 ALA A C 1
ATOM 1325 O O . ALA A 1 112 ? 36.639 -2.400 14.521 1.00 13.28 350 ALA A O 1
ATOM 1332 N N . LYS A 1 113 ? 37.595 -2.868 16.507 1.00 12.43 351 LYS A N 1
ATOM 1333 C CA . LYS A 1 113 ? 36.344 -3.048 17.244 1.00 11.91 351 LYS A CA 1
ATOM 1334 C C . LYS A 1 113 ? 36.332 -2.162 18.476 1.00 11.92 351 LYS A C 1
ATOM 1335 O O . LYS A 1 113 ? 37.352 -2.018 19.149 1.00 15.00 351 LYS A O 1
ATOM 1354 N N . ASP A 1 114 ? 35.159 -1.617 18.801 1.00 12.72 352 ASP A N 1
ATOM 1355 C CA . ASP A 1 114 ? 34.908 -0.958 20.079 1.00 11.87 352 ASP A CA 1
ATOM 1356 C C . ASP A 1 114 ? 33.938 -1.823 20.871 1.00 11.50 352 ASP A C 1
ATOM 1357 O O . ASP A 1 114 ? 32.821 -2.086 20.418 1.00 13.45 352 ASP A O 1
ATOM 1366 N N . SER A 1 115 ? 34.368 -2.261 22.046 1.00 13.46 353 SER A N 1
ATOM 1367 C CA . SER A 1 115 ? 33.558 -3.108 22.913 1.00 12.48 353 SER A CA 1
ATOM 1368 C C . SER A 1 115 ? 33.758 -2.596 24.331 1.00 14.79 353 SER A C 1
ATOM 1369 O O . SER A 1 115 ? 34.843 -2.757 24.904 1.00 15.95 353 SER A O 1
ATOM 1377 N N . GLN A 1 116 ? 32.731 -1.954 24.895 1.00 14.19 354 GLN A N 1
ATOM 1378 C CA . GLN A 1 116 ? 32.925 -1.224 26.145 1.00 13.20 354 GLN A CA 1
ATOM 1379 C C . GLN A 1 116 ? 32.697 -2.101 27.373 1.00 30.86 354 GLN A C 1
ATOM 1380 O O . GLN A 1 116 ? 33.389 -1.931 28.380 1.00 43.80 354 GLN A O 1
ATOM 1394 N N . GLY A 1 117 ? 31.788 -3.060 27.303 1.00 14.47 355 GLY A N 1
ATOM 1395 C CA . GLY A 1 117 ? 31.436 -3.883 28.445 1.00 14.53 355 GLY A CA 1
ATOM 1396 C C . GLY A 1 117 ? 29.936 -4.109 28.481 1.00 11.97 355 GLY A C 1
ATOM 1397 O O . GLY A 1 117 ? 29.187 -3.572 27.676 1.00 14.02 355 GLY A O 1
ATOM 1401 N N . THR A 1 118 ? 29.514 -4.908 29.468 1.00 15.46 356 THR A N 1
ATOM 1402 C CA . THR A 1 118 ? 28.116 -5.320 29.601 1.00 12.34 356 THR A CA 1
ATOM 1403 C C . THR A 1 118 ? 27.384 -4.372 30.539 1.00 15.10 356 THR A C 1
ATOM 1404 O O . THR A 1 118 ? 27.911 -3.992 31.590 1.00 14.75 356 THR A O 1
ATOM 1415 N N . THR A 1 119 ? 26.163 -4.003 30.157 1.00 11.85 357 THR A N 1
ATOM 1416 C CA . THR A 1 119 ? 25.329 -3.171 31.021 1.00 12.57 357 THR A CA 1
ATOM 1417 C C . THR A 1 119 ? 25.013 -3.894 32.331 1.00 12.12 357 THR A C 1
ATOM 1418 O O . THR A 1 119 ? 24.600 -5.062 32.349 1.00 14.01 357 THR A O 1
ATOM 1429 N N . GLN A 1 120 ? 25.174 -3.156 33.441 1.00 15.02 358 GLN A N 1
ATOM 1430 C CA . GLN A 1 120 ? 24.944 -3.655 34.788 1.00 14.92 358 GLN A CA 1
ATOM 1431 C C . GLN A 1 120 ? 23.556 -3.225 35.256 1.00 17.08 358 GLN A C 1
ATOM 1432 O O . GLN A 1 120 ? 22.840 -2.504 34.565 1.00 17.55 358 GLN A O 1
ATOM 1446 N N . LYS A 1 121 ? 23.163 -3.665 36.456 1.00 16.91 359 LYS A N 1
ATOM 1447 C CA . LYS A 1 121 ? 21.774 -3.466 36.864 1.00 20.04 359 LYS A CA 1
ATOM 1448 C C . LYS A 1 121 ? 21.429 -1.998 37.045 1.00 26.65 359 LYS A C 1
ATOM 1449 O O . LYS A 1 121 ? 20.252 -1.624 36.929 1.00 28.56 359 LYS A O 1
ATOM 1468 N N . ASP A 1 122 ? 22.417 -1.156 37.349 1.00 18.33 360 ASP A N 1
ATOM 1469 C CA . ASP A 1 122 ? 22.146 0.267 37.501 1.00 28.24 360 ASP A CA 1
ATOM 1470 C C . ASP A 1 122 ? 22.151 1.000 36.170 1.00 37.83 360 ASP A C 1
ATOM 1471 O O . ASP A 1 122 ? 21.649 2.124 36.092 1.00 39.88 360 ASP A O 1
ATOM 1480 N N . GLY A 1 123 ? 22.678 0.384 35.124 1.00 27.86 361 GLY A N 1
ATOM 1481 C CA . GLY A 1 123 ? 22.742 1.003 33.815 1.00 25.51 361 GLY A CA 1
ATOM 1482 C C . GLY A 1 123 ? 24.147 1.317 33.381 1.00 23.73 361 GLY A C 1
ATOM 1483 O O . GLY A 1 123 ? 24.354 1.690 32.209 1.00 23.65 361 GLY A O 1
ATOM 1487 N N . SER A 1 124 ? 25.113 1.178 34.281 1.00 20.57 362 SER A N 1
ATOM 1488 C CA . SER A 1 124 ? 26.511 1.445 34.004 1.00 23.77 362 SER A CA 1
ATOM 1489 C C . SER A 1 124 ? 27.106 0.334 33.146 1.00 18.83 362 SER A C 1
ATOM 1490 O O . SER A 1 124 ? 26.551 -0.759 33.023 1.00 20.84 362 SER A O 1
ATOM 1498 N N . LYS A 1 125 ? 28.262 0.632 32.560 1.00 22.48 363 LYS A N 1
ATOM 1499 C CA . LYS A 1 125 ? 29.013 -0.315 31.746 1.00 23.71 363 LYS A CA 1
ATOM 1500 C C . LYS A 1 125 ? 30.046 -0.972 32.654 1.00 37.14 363 LYS A C 1
ATOM 1501 O O . LYS A 1 125 ? 30.960 -0.307 33.156 1.00 40.40 363 LYS A O 1
ATOM 1520 N N . GLY A 1 126 ? 29.873 -2.263 32.899 1.00 20.24 364 GLY A N 1
ATOM 1521 C CA . GLY A 1 126 ? 30.799 -3.012 33.709 1.00 17.90 364 GLY A CA 1
ATOM 1522 C C . GLY A 1 126 ? 31.639 -3.932 32.856 1.00 17.86 364 GLY A C 1
ATOM 1523 O O . GLY A 1 126 ? 31.739 -3.760 31.639 1.00 19.46 364 GLY A O 1
ATOM 1527 N N . PRO A 1 127 ? 32.288 -4.906 33.468 1.00 16.34 365 PRO A N 1
ATOM 1528 C CA . PRO A 1 127 ? 33.129 -5.812 32.690 1.00 18.65 365 PRO A CA 1
ATOM 1529 C C . PRO A 1 127 ? 32.284 -6.609 31.719 1.00 16.01 365 PRO A C 1
ATOM 1530 O O . PRO A 1 127 ? 31.059 -6.669 31.827 1.00 17.58 365 PRO A O 1
ATOM 1541 N N . HIS A 1 128 ? 32.955 -7.207 30.743 1.00 13.70 366 HIS A N 1
ATOM 1542 C CA . HIS A 1 128 ? 32.272 -8.114 29.840 1.00 12.92 366 HIS A CA 1
ATOM 1543 C C . HIS A 1 128 ? 31.837 -9.373 30.580 1.00 14.41 366 HIS A C 1
ATOM 1544 O O . HIS A 1 128 ? 32.627 -10.006 31.287 1.00 17.32 366 HIS A O 1
ATOM 1558 N N . ALA A 1 129 ? 30.556 -9.710 30.434 1.00 12.52 367 ALA A N 1
ATOM 1559 C CA . ALA A 1 129 ? 30.002 -10.935 30.949 1.00 11.09 367 ALA A CA 1
ATOM 1560 C C . ALA A 1 129 ? 30.479 -12.129 30.139 1.00 12.01 367 ALA A C 1
ATOM 1561 O O . ALA A 1 129 ? 31.010 -11.998 29.029 1.00 12.62 367 ALA A O 1
ATOM 1568 N N . LEU A 1 130 ? 30.304 -13.300 30.723 1.00 10.71 368 LEU A N 1
ATOM 1569 C CA . LEU A 1 130 ? 30.607 -14.564 30.069 1.00 10.02 368 LEU A CA 1
ATOM 1570 C C . LEU A 1 130 ? 29.419 -15.025 29.243 1.00 10.47 368 LEU A C 1
ATOM 1571 O O . LEU A 1 130 ? 28.273 -14.679 29.506 1.00 13.25 368 LEU A O 1
ATOM 1587 N N . LEU A 1 131 ? 29.716 -15.816 28.222 1.00 12.51 369 LEU A N 1
ATOM 1588 C CA . LEU A 1 131 ? 28.780 -16.124 27.145 1.00 12.51 369 LEU A CA 1
ATOM 1589 C C . LEU A 1 131 ? 28.294 -17.576 27.182 1.00 11.44 369 LEU A C 1
ATOM 1590 O O . LEU A 1 131 ? 29.061 -18.491 27.481 1.00 14.77 369 LEU A O 1
ATOM 1606 N N . SER A 1 132 ? 27.010 -17.788 26.870 1.00 10.23 370 SER A N 1
ATOM 1607 C CA . SER A 1 132 ? 26.430 -19.114 26.687 1.00 11.47 370 SER A CA 1
ATOM 1608 C C . SER A 1 132 ? 25.974 -19.437 25.260 1.00 12.13 370 SER A C 1
ATOM 1609 O O . SER A 1 132 ? 25.736 -20.619 24.969 1.00 13.95 370 SER A O 1
ATOM 1617 N N . GLY A 1 133 ? 25.828 -18.468 24.376 1.00 10.94 371 GLY A N 1
ATOM 1618 C CA . GLY A 1 133 ? 25.452 -18.810 23.013 1.00 9.36 371 GLY A CA 1
ATOM 1619 C C . GLY A 1 133 ? 25.233 -17.582 22.156 1.00 12.56 371 GLY A C 1
ATOM 1620 O O . GLY A 1 133 ? 25.126 -16.451 22.647 1.00 11.28 371 GLY A O 1
ATOM 1624 N N . ILE A 1 134 ? 25.123 -17.831 20.844 1.00 10.50 372 ILE A N 1
ATOM 1625 C CA . ILE A 1 134 ? 24.750 -16.828 19.855 1.00 8.38 372 ILE A CA 1
ATOM 1626 C C . ILE A 1 134 ? 23.750 -17.456 18.908 1.00 7.85 372 ILE A C 1
ATOM 1627 O O . ILE A 1 134 ? 23.986 -18.556 18.402 1.00 10.99 372 ILE A O 1
ATOM 1643 N N . SER A 1 135 ? 22.631 -16.780 18.691 1.00 10.71 373 SER A N 1
ATOM 1644 C CA . SER A 1 135 ? 21.674 -17.180 17.673 1.00 12.36 373 SER A CA 1
ATOM 1645 C C . SER A 1 135 ? 21.644 -16.139 16.572 1.00 11.57 373 SER A C 1
ATOM 1646 O O . SER A 1 135 ? 21.530 -14.940 16.851 1.00 13.19 373 SER A O 1
ATOM 1654 N N . LEU A 1 136 ? 21.713 -16.597 15.321 1.00 10.15 374 LEU A N 1
ATOM 1655 C CA . LEU A 1 136 ? 21.512 -15.773 14.136 1.00 10.84 374 LEU A CA 1
ATOM 1656 C C . LEU A 1 136 ? 20.359 -16.364 13.358 1.00 11.16 374 LEU A C 1
ATOM 1657 O O . LEU A 1 136 ? 20.408 -17.550 13.022 1.00 12.79 374 LEU A O 1
ATOM 1673 N N . ASN A 1 137 ? 19.335 -15.557 13.093 1.00 10.06 375 ASN A N 1
ATOM 1674 C CA . ASN A 1 137 ? 18.115 -16.012 12.436 1.00 11.85 375 ASN A CA 1
ATOM 1675 C C . ASN A 1 137 ? 17.815 -15.128 11.235 1.00 12.79 375 ASN A C 1
ATOM 1676 O O . ASN A 1 137 ? 18.073 -13.913 11.262 1.00 12.51 375 ASN A O 1
ATOM 1687 N N . TRP A 1 138 ? 17.251 -15.724 10.180 1.00 10.98 376 TRP A N 1
ATOM 1688 C CA . TRP A 1 138 ? 16.892 -14.925 9.016 1.00 11.02 376 TRP A CA 1
ATOM 1689 C C . TRP A 1 138 ? 15.646 -15.488 8.334 1.00 10.75 376 TRP A C 1
ATOM 1690 O O . TRP A 1 138 ? 15.466 -16.704 8.258 1.00 12.31 376 TRP A O 1
ATOM 1711 N N . THR A 1 139 ? 14.792 -14.566 7.859 1.00 13.20 377 THR A N 1
ATOM 1712 C CA . THR A 1 139 ? 13.551 -14.865 7.143 1.00 11.93 377 THR A CA 1
ATOM 1713 C C . THR A 1 139 ? 13.437 -13.925 5.949 1.00 11.65 377 THR A C 1
ATOM 1714 O O . THR A 1 139 ? 13.798 -12.750 6.035 1.00 13.46 377 THR A O 1
ATOM 1725 N N . LEU A 1 140 ? 12.939 -14.461 4.840 1.00 13.68 378 LEU A N 1
ATOM 1726 C CA . LEU A 1 140 ? 12.726 -13.689 3.617 1.00 13.15 378 LEU A CA 1
ATOM 1727 C C . LEU A 1 140 ? 11.283 -13.195 3.545 1.00 13.25 378 LEU A C 1
ATOM 1728 O O . LEU A 1 140 ? 10.353 -14.000 3.635 1.00 18.68 378 LEU A O 1
ATOM 1744 N N . THR A 1 141 ? 11.122 -11.870 3.450 1.00 14.99 379 THR A N 1
ATOM 1745 C CA . THR A 1 141 ? 9.815 -11.211 3.377 1.00 19.77 379 THR A CA 1
ATOM 1746 C C . THR A 1 141 ? 9.894 -10.151 2.284 1.00 16.95 379 THR A C 1
ATOM 1747 O O . THR A 1 141 ? 10.618 -9.164 2.422 1.00 22.28 379 THR A O 1
ATOM 1758 N N . ASN A 1 142 ? 9.138 -10.353 1.207 1.00 28.65 380 ASN A N 1
ATOM 1759 C CA . ASN A 1 142 ? 9.012 -9.354 0.139 1.00 32.80 380 ASN A CA 1
ATOM 1760 C C . ASN A 1 142 ? 10.377 -8.866 -0.347 1.00 23.50 380 ASN A C 1
ATOM 1761 O O . ASN A 1 142 ? 10.647 -7.664 -0.403 1.00 24.34 380 ASN A O 1
ATOM 1772 N N . LYS A 1 143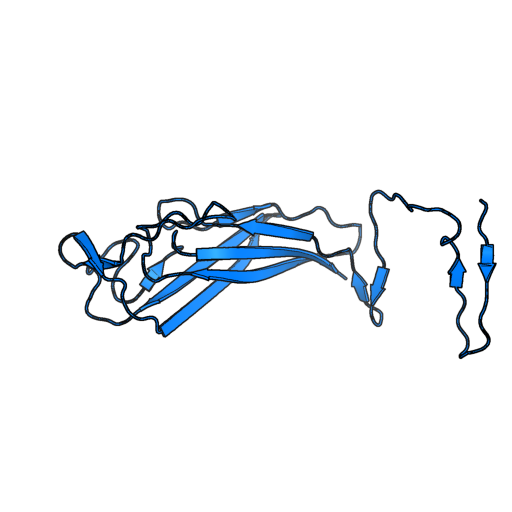 ? 11.234 -9.813 -0.723 1.00 21.45 381 LYS A N 1
ATOM 1773 C CA . LYS A 1 143 ? 12.569 -9.525 -1.266 1.00 20.98 381 LYS A CA 1
ATOM 1774 C C . LYS A 1 143 ? 13.454 -8.761 -0.278 1.00 15.62 381 LYS A C 1
ATOM 1775 O O . LYS A 1 143 ? 14.380 -8.048 -0.671 1.00 15.78 381 LYS A O 1
ATOM 1794 N N . VAL A 1 144 ? 13.195 -8.934 1.014 1.00 18.02 382 VAL A N 1
ATOM 1795 C CA . VAL A 1 144 ? 14.062 -8.427 2.071 1.00 19.25 382 VAL A CA 1
ATOM 1796 C C . VAL A 1 144 ? 14.348 -9.568 3.031 1.00 11.16 382 VAL A C 1
ATOM 1797 O O . VAL A 1 144 ? 13.434 -10.291 3.448 1.00 15.75 382 VAL A O 1
ATOM 1810 N N . TRP A 1 145 ? 15.624 -9.737 3.392 1.00 13.06 383 TRP A N 1
ATOM 1811 C CA . TRP A 1 145 ? 15.983 -10.650 4.467 1.00 11.92 383 TRP A CA 1
ATOM 1812 C C . TRP A 1 145 ? 15.954 -9.901 5.788 1.00 11.36 383 TRP A C 1
ATOM 1813 O O . TRP A 1 145 ? 16.641 -8.885 5.942 1.00 13.83 383 TRP A O 1
ATOM 1834 N N . ASP A 1 146 ? 15.151 -10.401 6.720 1.00 12.45 384 ASP A N 1
ATOM 1835 C CA . ASP A 1 146 ? 15.045 -9.852 8.068 1.00 11.64 384 ASP A CA 1
ATOM 1836 C C . ASP A 1 146 ? 15.928 -10.713 8.955 1.00 12.13 384 ASP A C 1
ATOM 1837 O O . ASP A 1 146 ? 15.637 -11.901 9.153 1.00 14.25 384 ASP A O 1
ATOM 1846 N N . VAL A 1 147 ? 17.021 -10.125 9.459 1.00 13.57 385 VAL A N 1
ATOM 1847 C CA . VAL A 1 147 ? 18.005 -10.843 10.270 1.00 11.91 385 VAL A CA 1
ATOM 1848 C C . VAL A 1 147 ? 17.848 -10.408 11.710 1.00 11.62 385 VAL A C 1
ATOM 1849 O O . VAL A 1 147 ? 17.771 -9.203 12.007 1.00 12.69 385 VAL A O 1
ATOM 1862 N N . THR A 1 148 ? 17.802 -11.387 12.604 1.00 11.61 386 THR A N 1
ATOM 1863 C CA . THR A 1 148 ? 17.774 -11.139 14.032 1.00 10.98 386 THR A CA 1
ATOM 1864 C C . THR A 1 148 ? 18.861 -11.963 14.698 1.00 12.46 386 THR A C 1
ATOM 1865 O O . THR A 1 148 ? 19.331 -12.973 14.165 1.00 12.34 386 THR A O 1
ATOM 1876 N N . ALA A 1 149 ? 19.279 -11.505 15.871 1.00 10.69 387 ALA A N 1
ATOM 1877 C CA . ALA A 1 149 ? 20.345 -12.180 16.587 1.00 10.35 387 ALA A CA 1
ATOM 1878 C C . ALA A 1 149 ? 20.128 -11.993 18.072 1.00 10.07 387 ALA A C 1
ATOM 1879 O O . ALA A 1 149 ? 19.518 -11.014 18.507 1.00 12.30 387 ALA A O 1
ATOM 1886 N N . SER A 1 150 ? 20.644 -12.945 18.846 1.00 11.22 388 SER A N 1
ATOM 1887 C CA . SER A 1 150 ? 20.699 -12.795 20.290 1.00 11.95 388 SER A CA 1
ATOM 1888 C C . SER A 1 150 ? 21.969 -13.443 20.800 1.00 13.49 388 SER A C 1
ATOM 1889 O O . SER A 1 150 ? 22.447 -14.428 20.237 1.00 13.90 388 SER A O 1
ATOM 1897 N N . ILE A 1 151 ? 22.524 -12.876 21.866 1.00 11.54 389 ILE A N 1
ATOM 1898 C CA . ILE A 1 151 ? 23.668 -13.441 22.574 1.00 9.97 389 ILE A CA 1
ATOM 1899 C C . ILE A 1 151 ? 23.221 -13.736 23.997 1.00 11.35 389 ILE A C 1
ATOM 1900 O O . ILE A 1 151 ? 22.680 -12.859 24.671 1.00 11.65 389 ILE A O 1
ATOM 1916 N N . GLY A 1 152 ? 23.406 -14.980 24.424 1.00 11.41 390 GLY A N 1
ATOM 1917 C CA . GLY A 1 152 ? 23.074 -15.388 25.769 1.00 11.44 390 GLY A CA 1
ATOM 1918 C C . GLY A 1 152 ? 24.308 -15.255 26.637 1.00 11.43 390 GLY A C 1
ATOM 1919 O O . GLY A 1 152 ? 25.435 -15.561 26.218 1.00 11.40 390 GLY A O 1
ATOM 1923 N N . ILE A 1 153 ? 24.073 -14.740 27.845 1.00 11.21 391 ILE A N 1
ATOM 1924 C CA . ILE A 1 153 ? 25.124 -14.445 28.803 1.00 12.79 391 ILE A CA 1
ATOM 1925 C C . ILE A 1 153 ? 24.743 -14.964 30.184 1.00 11.50 391 ILE A C 1
ATOM 1926 O O . ILE A 1 153 ? 23.606 -15.358 30.446 1.00 13.15 391 ILE A O 1
ATOM 1942 N N . GLU A 1 154 ? 25.743 -14.979 31.066 1.00 13.82 392 GLU A N 1
ATOM 1943 C CA . GLU A 1 154 ? 25.517 -15.367 32.449 1.00 13.50 392 GLU A CA 1
ATOM 1944 C C . GLU A 1 154 ? 24.415 -14.506 33.058 1.00 15.28 392 GLU A C 1
ATOM 1945 O O . GLU A 1 154 ? 24.287 -13.304 32.780 1.00 13.78 392 GLU A O 1
ATOM 1957 N N . SER A 1 155 ? 23.611 -15.142 33.902 1.00 19.34 393 SER A N 1
ATOM 1958 C CA . SER A 1 155 ? 22.497 -14.454 34.525 1.00 15.99 393 SER A CA 1
ATOM 1959 C C . SER A 1 155 ? 22.977 -13.610 35.699 1.00 15.61 393 SER A C 1
ATOM 1960 O O . SER A 1 155 ? 24.101 -13.736 36.184 1.00 18.67 393 SER A O 1
ATOM 1968 N N . GLY A 1 156 ? 22.106 -12.706 36.120 1.00 18.57 394 GLY A N 1
ATOM 1969 C CA . GLY A 1 156 ? 22.361 -11.914 37.301 1.00 18.79 394 GLY A CA 1
ATOM 1970 C C . GLY A 1 156 ? 23.114 -10.630 37.060 1.00 24.73 394 GLY A C 1
ATOM 1971 O O . GLY A 1 156 ? 23.527 -9.980 38.023 1.00 24.02 394 GLY A O 1
ATOM 1975 N N . ILE A 1 157 ? 23.344 -10.253 35.811 1.00 18.89 395 ILE A N 1
ATOM 1976 C CA . ILE A 1 157 ? 24.160 -9.094 35.485 1.00 16.93 395 ILE A CA 1
ATOM 1977 C C . ILE A 1 157 ? 23.308 -7.963 34.928 1.00 14.66 395 ILE A C 1
ATOM 1978 O O . ILE A 1 157 ? 23.373 -6.823 35.405 1.00 14.75 395 ILE A O 1
ATOM 1994 N N . LEU A 1 158 ? 22.505 -8.258 33.903 1.00 13.91 396 LEU A N 1
ATOM 1995 C CA . LEU A 1 158 ? 21.763 -7.244 33.178 1.00 13.08 396 LEU A CA 1
ATOM 1996 C C . LEU A 1 158 ? 20.589 -6.692 33.974 1.00 14.33 396 LEU A C 1
ATOM 1997 O O . LEU A 1 158 ? 20.052 -7.368 34.856 1.00 15.44 396 LEU A O 1
ATOM 2013 N N . PRO A 1 159 ? 20.119 -5.501 33.605 1.00 13.74 397 PRO A N 1
ATOM 2014 C CA . PRO A 1 159 ? 18.841 -5.017 34.128 1.00 18.27 397 PRO A CA 1
ATOM 2015 C C . PRO A 1 159 ? 17.703 -5.973 33.812 1.00 18.31 397 PRO A C 1
ATOM 2016 O O . PRO A 1 159 ? 17.789 -6.851 32.947 1.00 17.67 397 PRO A O 1
ATOM 2027 N N . THR A 1 160 ? 16.586 -5.743 34.509 1.00 23.26 398 THR A N 1
ATOM 2028 C CA . THR A 1 160 ? 15.388 -6.549 34.333 1.00 19.87 398 THR A CA 1
ATOM 2029 C C . THR A 1 160 ? 14.688 -6.276 33.006 1.00 21.51 398 THR A C 1
ATOM 2030 O O . THR A 1 160 ? 14.032 -7.172 32.460 1.00 31.49 398 THR A O 1
ATOM 2041 N N . SER A 1 161 ? 14.794 -5.063 32.479 1.00 22.28 399 SER A N 1
ATOM 2042 C CA . SER A 1 161 ? 14.133 -4.707 31.235 1.00 26.34 399 SER A CA 1
ATOM 2043 C C . SER A 1 161 ? 15.102 -3.952 30.337 1.00 28.58 399 SER A C 1
ATOM 2044 O O . SER A 1 161 ? 16.116 -3.415 30.790 1.00 20.25 399 SER A O 1
ATOM 2052 N N . GLY A 1 162 ? 14.780 -3.915 29.052 1.00 23.71 400 GLY A N 1
ATOM 2053 C CA . GLY A 1 162 ? 15.585 -3.223 28.073 1.00 25.28 400 GLY A CA 1
ATOM 2054 C C . GLY A 1 162 ? 16.083 -4.164 26.996 1.00 18.44 400 GLY A C 1
ATOM 2055 O O . GLY A 1 162 ? 15.841 -5.369 27.019 1.00 18.64 400 GLY A O 1
ATOM 2059 N N . ILE A 1 163 ? 16.783 -3.568 26.033 1.00 18.63 401 ILE A N 1
ATOM 2060 C CA . ILE A 1 163 ? 17.305 -4.330 24.901 1.00 15.97 401 ILE A CA 1
ATOM 2061 C C . ILE A 1 163 ? 18.220 -5.437 25.395 1.00 15.54 401 ILE A C 1
ATOM 2062 O O . ILE A 1 163 ? 18.173 -6.582 24.917 1.00 15.10 401 ILE A O 1
ATOM 2078 N N . ASP A 1 164 ? 19.101 -5.092 26.323 1.00 14.69 402 ASP A N 1
ATOM 2079 C CA . ASP A 1 164 ? 19.980 -6.042 26.989 1.00 13.57 402 ASP A CA 1
ATOM 2080 C C . ASP A 1 164 ? 19.339 -6.243 28.356 1.00 13.12 402 ASP A C 1
ATOM 2081 O O . ASP A 1 164 ? 19.383 -5.345 29.211 1.00 15.52 402 ASP A O 1
ATOM 2090 N N . SER A 1 165 ? 18.696 -7.391 28.552 1.00 13.89 403 SER A N 1
ATOM 2091 C CA . SER A 1 165 ? 18.012 -7.636 29.820 1.00 13.88 403 SER A CA 1
ATOM 2092 C C . SER A 1 165 ? 17.874 -9.128 30.073 1.00 15.54 403 SER A C 1
ATOM 2093 O O . SER A 1 165 ? 17.885 -9.946 29.150 1.00 16.37 403 SER A O 1
ATOM 2101 N N . GLY A 1 166 ? 17.705 -9.471 31.354 1.00 17.87 404 GLY A N 1
ATOM 2102 C CA . GLY A 1 166 ? 17.638 -10.852 31.761 1.00 20.10 404 GLY A CA 1
ATOM 2103 C C . GLY A 1 166 ? 18.986 -11.501 31.567 1.00 17.13 404 GLY A C 1
ATOM 2104 O O . GLY A 1 166 ? 19.948 -11.159 32.254 1.00 18.86 404 GLY A O 1
ATOM 2108 N N . SER A 1 167 ? 19.055 -12.420 30.612 1.00 14.13 405 SER A N 1
ATOM 2109 C CA . SER A 1 167 ? 20.292 -13.069 30.214 1.00 14.31 405 SER A CA 1
ATOM 2110 C C . SER A 1 167 ? 20.535 -12.935 28.717 1.00 11.85 405 SER A C 1
ATOM 2111 O O . SER A 1 167 ? 21.307 -13.710 28.150 1.00 14.08 405 SER A O 1
ATOM 2119 N N . LEU A 1 168 ? 19.894 -11.972 28.056 1.00 13.86 406 LEU A N 1
ATOM 2120 C CA . LEU A 1 168 ? 19.920 -11.879 26.596 1.00 13.76 406 LEU A CA 1
ATOM 2121 C C . LEU A 1 168 ? 20.328 -10.491 26.133 1.00 11.59 406 LEU A C 1
ATOM 2122 O O . LEU A 1 168 ? 19.849 -9.474 26.647 1.00 13.10 406 LEU A O 1
ATOM 2138 N N . LEU A 1 169 ? 21.195 -10.458 25.119 1.00 11.12 407 LEU A N 1
ATOM 2139 C CA . LEU A 1 169 ? 21.540 -9.246 24.388 1.00 11.02 407 LEU A CA 1
ATOM 2140 C C . LEU A 1 169 ? 20.853 -9.333 23.035 1.00 10.60 407 LEU A C 1
ATOM 2141 O O . LEU A 1 169 ? 21.199 -10.188 22.211 1.00 13.28 407 LEU A O 1
ATOM 2157 N N . ARG A 1 170 ? 19.846 -8.513 22.820 1.00 11.39 408 ARG A N 1
ATOM 2158 C CA . ARG A 1 170 ? 19.011 -8.636 21.632 1.00 11.40 408 ARG A CA 1
ATOM 2159 C C . ARG A 1 170 ? 19.523 -7.766 20.498 1.00 12.11 408 ARG A C 1
ATOM 2160 O O . ARG A 1 170 ? 19.815 -6.582 20.688 1.00 12.21 408 ARG A O 1
ATOM 2181 N N . ASN A 1 171 ? 19.614 -8.361 19.310 1.00 12.98 409 ASN A N 1
ATOM 2182 C CA . ASN A 1 171 ? 20.077 -7.707 18.091 1.00 10.55 409 ASN A CA 1
ATOM 2183 C C . ASN A 1 171 ? 21.285 -6.830 18.419 1.00 11.05 409 ASN A C 1
ATOM 2184 O O . ASN A 1 171 ? 21.289 -5.616 18.172 1.00 12.48 409 ASN A O 1
ATOM 2195 N N . PRO A 1 172 ? 22.341 -7.422 18.956 1.00 10.36 410 PRO A N 1
ATOM 2196 C CA . PRO A 1 172 ? 23.412 -6.633 19.571 1.00 12.41 410 PRO A CA 1
ATOM 2197 C C . PRO A 1 172 ? 24.321 -5.928 18.587 1.00 11.01 410 PRO A C 1
ATOM 2198 O O . PRO A 1 172 ? 24.595 -6.424 17.491 1.00 11.92 410 PRO A O 1
ATOM 2209 N N . LYS A 1 173 ? 24.834 -4.775 19.035 1.00 11.43 411 LYS A N 1
ATOM 2210 C CA . LYS A 1 173 ? 25.918 -4.088 18.341 1.00 10.44 411 LYS A CA 1
ATOM 2211 C C . LYS A 1 173 ? 27.223 -4.884 18.414 1.00 10.85 411 LYS A C 1
ATOM 2212 O O . LYS A 1 173 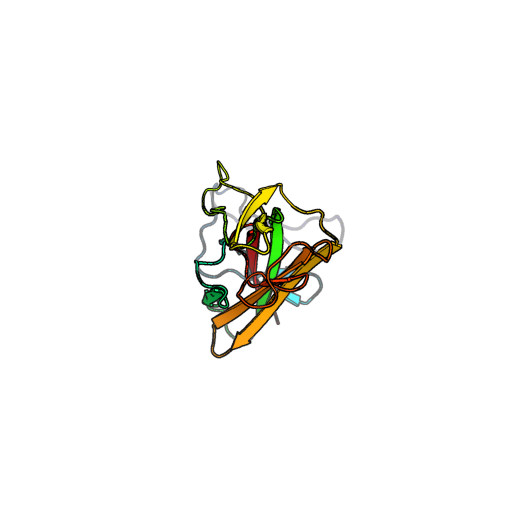? 28.069 -4.745 17.528 1.00 10.79 411 LYS A O 1
ATOM 2231 N N . SER A 1 174 ? 27.403 -5.704 19.445 1.00 9.26 412 SER A N 1
ATOM 2232 C CA . SER A 1 174 ? 28.667 -6.400 19.710 1.00 9.20 412 SER A CA 1
ATOM 2233 C C . SER A 1 174 ? 28.773 -7.703 18.911 1.00 8.45 412 SER A C 1
ATOM 2234 O O . SER A 1 174 ? 29.011 -8.788 19.462 1.00 9.67 412 SER A O 1
ATOM 2242 N N . LEU A 1 175 ? 28.560 -7.575 17.601 1.00 9.92 413 LEU A N 1
ATOM 2243 C CA . LEU A 1 175 ? 28.469 -8.722 16.702 1.00 10.25 413 LEU A CA 1
ATOM 2244 C C . LEU A 1 175 ? 28.742 -8.212 15.304 1.00 11.29 413 LEU A C 1
ATOM 2245 O O . LEU A 1 175 ? 28.193 -7.187 14.906 1.00 12.73 413 LEU A O 1
ATOM 2261 N N . SER A 1 176 ? 29.597 -8.910 14.569 1.00 8.74 414 SER A N 1
ATOM 2262 C CA . SER A 1 176 ? 29.665 -8.740 13.131 1.00 7.14 414 SER A CA 1
ATOM 2263 C C . SER A 1 176 ? 29.488 -10.103 12.496 1.00 9.17 414 SER A C 1
ATOM 2264 O O . SER A 1 176 ? 29.987 -11.111 13.003 1.00 9.51 414 SER A O 1
ATOM 2272 N N . PHE A 1 177 ? 28.787 -10.124 11.384 1.00 9.48 415 PHE A N 1
ATOM 2273 C CA . PHE A 1 177 ? 28.549 -11.353 10.670 1.00 9.16 415 PHE A CA 1
ATOM 2274 C C . PHE A 1 177 ? 28.771 -11.114 9.193 1.00 9.94 415 PHE A C 1
ATOM 2275 O O . PHE A 1 177 ? 28.662 -9.997 8.702 1.00 10.36 415 PHE A O 1
ATOM 2292 N N . ILE A 1 178 ? 29.112 -12.178 8.492 1.00 7.94 416 ILE A N 1
ATOM 2293 C CA . ILE A 1 178 ? 29.189 -12.143 7.043 1.00 9.82 416 ILE A CA 1
ATOM 2294 C C . ILE A 1 178 ? 27.888 -12.722 6.524 1.00 9.84 416 ILE A C 1
ATOM 2295 O O . ILE A 1 178 ? 27.490 -13.837 6.905 1.00 9.70 416 ILE A O 1
ATOM 2311 N N . ALA A 1 179 ? 27.197 -11.950 5.693 1.00 10.34 417 ALA A N 1
ATOM 2312 C CA . ALA A 1 179 ? 25.997 -12.385 5.010 1.00 9.36 417 ALA A CA 1
ATOM 2313 C C . ALA A 1 179 ? 26.371 -12.896 3.627 1.00 12.21 417 ALA A C 1
ATOM 2314 O O . ALA A 1 179 ? 27.035 -12.187 2.849 1.00 16.56 417 ALA A O 1
ATOM 2321 N N . PHE A 1 180 ? 26.027 -14.139 3.350 1.00 10.54 418 PHE A N 1
ATOM 2322 C CA . PHE A 1 180 ? 26.200 -14.749 2.051 1.00 9.79 418 PHE A CA 1
ATOM 2323 C C . PHE A 1 180 ? 24.840 -14.869 1.389 1.00 11.77 418 PHE A C 1
ATOM 2324 O O . PHE A 1 180 ? 23.895 -15.341 2.024 1.00 11.89 418 PHE A O 1
ATOM 2341 N N . GLN A 1 181 ? 24.742 -14.443 0.144 1.00 10.23 419 GLN A N 1
ATOM 2342 C CA . GLN A 1 181 ? 23.524 -14.615 -0.639 1.00 10.10 419 GLN A CA 1
ATOM 2343 C C . GLN A 1 181 ? 23.879 -15.339 -1.920 1.00 10.53 419 GLN A C 1
ATOM 2344 O O . GLN A 1 181 ? 24.971 -15.164 -2.458 1.00 11.42 419 GLN A O 1
ATOM 2358 N N . TRP A 1 182 ? 22.937 -16.131 -2.421 1.00 9.13 420 TRP A N 1
ATOM 2359 C CA . TRP A 1 182 ? 23.042 -16.763 -3.727 1.00 9.26 420 TRP A CA 1
ATOM 2360 C C . TRP A 1 182 ? 21.642 -17.179 -4.127 1.00 12.75 420 TRP A C 1
ATOM 2361 O O . TRP A 1 182 ? 20.706 -17.101 -3.334 1.00 11.76 420 TRP A O 1
ATOM 2382 N N . CYS A 1 183 ? 21.509 -17.599 -5.375 1.00 10.70 421 CYS A N 1
ATOM 2383 C CA . CYS A 1 183 ? 20.255 -18.121 -5.895 1.00 10.42 421 CYS A CA 1
ATOM 2384 C C . CYS A 1 183 ? 20.408 -19.596 -6.235 1.00 9.21 421 CYS A C 1
ATOM 2385 O O . CYS A 1 183 ? 21.492 -20.064 -6.612 1.00 12.54 421 CYS A O 1
ATOM 2392 N N . GLU A 1 184 ? 19.303 -20.337 -6.111 1.00 11.35 422 GLU A N 1
ATOM 2393 C CA . GLU A 1 184 ? 19.323 -21.786 -6.290 1.00 12.58 422 GLU A CA 1
ATOM 2394 C C . GLU A 1 184 ? 17.933 -22.273 -6.693 1.00 14.36 422 GLU A C 1
ATOM 2395 O O . GLU A 1 184 ? 16.922 -21.718 -6.253 1.00 15.80 422 GLU A O 1
ATOM 2407 N N . ASN A 1 185 ? 17.876 -23.339 -7.491 1.00 14.51 423 ASN A N 1
ATOM 2408 C CA . ASN A 1 185 ? 16.574 -23.924 -7.812 1.00 14.18 423 ASN A CA 1
ATOM 2409 C C . ASN A 1 185 ? 16.110 -24.719 -6.615 1.00 15.26 423 ASN A C 1
ATOM 2410 O O . ASN A 1 185 ? 16.814 -24.974 -5.648 1.00 19.77 423 ASN A O 1
#

Organism: Vibrio cholerae serotype O1 (strain ATCC 39541 / Classical Ogawa 395 / O395) (NCBI:txid345073)

Solvent-accessible surface area: 10144 Å² total; per-residue (Å²): 110,95,87,53,107,146,112,63,121,135,62,127,165,105,88,100,14,63,164,100,66,147,114,98,107,66,214,65,100,59,93,132,45,142,66,82,36,45,13,55,95,73,76,73,48,19,12,1,116,94,26,16,173,49,34,86,19,118,9,52,157,36,58,144,64,26,95,14,101,4,28,10,67,70,62,34,96,22,7,0,0,40,14,6,70,7,68,48,132,110,67,80,77,39,97,0,0,23,44,133,124,42,57,115,16,112,81,8,132,73,95,29,50,54,32,85,88,82,61,59,145,109,38,19,44,0,52,7,29,0,12,6,73,86,56,32,4,26,131,88,50,61,10,9,42,41,73,0,90,16,0,25,0,0,0,0,39,3,62,13,30,0,20,107